Protein AF-A0AAD3HNC0-F1 (afdb_monomer_lite)

Secondary structure (DSSP, 8-state):
-HHHHHH--HHHHHHHHHHHHHHHHTT-S-GGGG-EEEEE-TT-S-TT-S---HHHHHHHHHHHH-GGGPPPTTEEEEEEEB--STT--TTTTEE-HHHHHHTTTSS-B-HHHIIIIIIHHHH--

pLDDT: mean 92.82, std 6.23, range [65.75, 97.62]

Sequence (125 aa):
LRLLFSSRDLSQVKSYLLRQWTKMLSNRVSLQDFVFAKEVRLGTYSSNAATVPPAAMVAAKAMAADPRAEPRYGERVPYVVVYGEPGARLVDVVVSPHVLVESGGGLRLNATYYITKQIIPALDR

Organism: NCBI:txid47775

InterPro domains:
  IPR006134 DNA-directed DNA polymerase, family B, multifunctional domain [PF00136] (10-124)
  IPR030559 DNA polymerase zeta catalytic subunit [PTHR45812] (1-125)
  IPR042087 DNA polymerase family B, thumb domain [G3DSA:1.10.132.60] (1-125)
  IPR043502 DNA/RNA polymerase superfamily [SSF56672] (1-125)

Foldseek 3Di:
DVCCVVPVDVVVVVVVLVVVLVCQVVLVDDVVVFKFWFFDAPPPDDPPPPDDDLQNLQQVVVCVVPVVSRDDHRGTRIKAFWDDDVPDDSSVRIYHPVVQVVCVPVIGGPSVCCVPVPVVVVVVD

Structure (mmCIF, N/CA/C/O backbone):
data_AF-A0AAD3HNC0-F1
#
_entry.id   AF-A0AAD3HNC0-F1
#
loop_
_atom_site.group_PDB
_atom_site.id
_atom_site.type_symbol
_atom_site.label_atom_id
_atom_site.label_alt_id
_atom_site.label_comp_id
_atom_site.label_asym_id
_atom_site.label_entity_id
_atom_site.label_seq_id
_atom_site.pdbx_PDB_ins_code
_atom_site.Cartn_x
_atom_site.Cartn_y
_atom_site.Cartn_z
_atom_site.occupancy
_atom_site.B_iso_or_equiv
_atom_site.auth_seq_id
_atom_site.auth_comp_id
_atom_site.auth_asym_id
_atom_site.auth_atom_id
_atom_site.pdbx_PDB_model_num
ATOM 1 N N . LEU A 1 1 ? -17.386 -0.057 10.833 1.00 87.25 1 LEU A N 1
ATOM 2 C CA . LEU A 1 1 ? -18.719 0.535 11.096 1.00 87.25 1 LEU A CA 1
ATOM 3 C C . LEU A 1 1 ? -19.724 -0.455 11.676 1.00 87.25 1 LEU A C 1
ATOM 5 O O . LEU A 1 1 ? -20.256 -0.152 12.730 1.00 87.25 1 LEU A O 1
ATOM 9 N N . ARG A 1 2 ? -19.945 -1.640 11.075 1.00 94.94 2 ARG A N 1
ATOM 10 C CA . ARG A 1 2 ? -20.915 -2.631 11.597 1.00 94.94 2 ARG A CA 1
ATOM 11 C C . ARG A 1 2 ? -20.784 -2.884 13.103 1.00 94.94 2 ARG A C 1
ATOM 13 O O . ARG A 1 2 ? -21.762 -2.705 13.808 1.00 94.94 2 ARG A O 1
ATOM 20 N N . LEU A 1 3 ? -19.579 -3.222 13.575 1.00 94.38 3 LEU A N 1
ATOM 21 C CA . LEU A 1 3 ? -19.312 -3.496 14.993 1.00 94.38 3 LEU A CA 1
ATOM 22 C C . LEU A 1 3 ? -19.706 -2.314 15.895 1.00 94.38 3 LEU A C 1
ATOM 24 O O . LEU A 1 3 ? -20.434 -2.504 16.859 1.00 94.38 3 LEU A O 1
ATOM 28 N N . LEU A 1 4 ? -19.284 -1.097 15.529 1.00 94.06 4 LEU A N 1
ATOM 29 C CA . LEU A 1 4 ? -19.596 0.128 16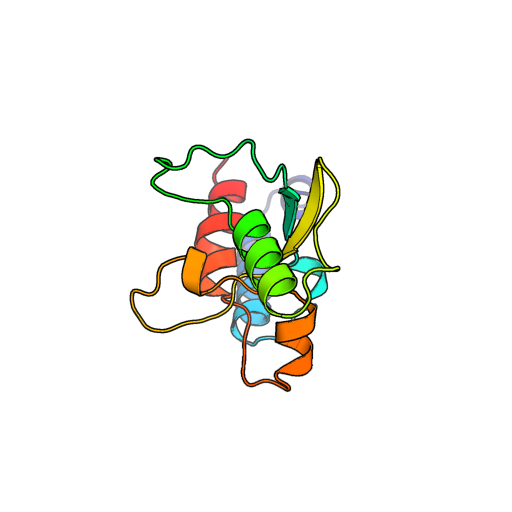.267 1.00 94.06 4 LEU A CA 1
ATOM 30 C C . LEU A 1 4 ? -21.109 0.353 16.372 1.00 94.06 4 LEU A C 1
ATOM 32 O O . LEU A 1 4 ? -21.610 0.595 17.461 1.00 94.06 4 LEU A O 1
ATOM 36 N N . PHE A 1 5 ? -21.846 0.242 15.266 1.00 96.12 5 PHE A N 1
ATOM 37 C CA . PHE A 1 5 ? -23.289 0.496 15.273 1.00 96.12 5 PHE A CA 1
ATOM 38 C C . PHE A 1 5 ? -24.105 -0.633 15.909 1.00 96.12 5 PHE A C 1
ATOM 40 O O . PHE A 1 5 ? -25.164 -0.364 16.471 1.00 96.12 5 PHE A O 1
ATOM 47 N N . SER A 1 6 ? -23.628 -1.881 15.853 1.00 96.94 6 SER A N 1
ATOM 48 C CA . SER A 1 6 ? -24.331 -3.017 16.454 1.00 96.94 6 SER A CA 1
ATOM 49 C C . SER A 1 6 ? -24.110 -3.130 17.961 1.00 96.94 6 SER A C 1
ATOM 51 O O . SER A 1 6 ? -25.065 -3.398 18.680 1.00 96.94 6 SER A O 1
ATOM 53 N N . SER A 1 7 ? -22.874 -2.955 18.446 1.00 95.56 7 SER A N 1
ATOM 54 C CA . SER A 1 7 ? -22.555 -3.123 19.873 1.00 95.56 7 SER A CA 1
ATOM 55 C C . SER A 1 7 ? -22.505 -1.809 20.644 1.00 95.56 7 SER A C 1
ATOM 57 O O . SER A 1 7 ? -22.704 -1.821 21.854 1.00 95.56 7 SER A O 1
ATOM 59 N N . ARG A 1 8 ? -22.224 -0.686 19.965 1.00 94.06 8 ARG A N 1
ATOM 60 C CA . ARG A 1 8 ? -21.914 0.619 20.580 1.00 94.06 8 ARG A CA 1
ATOM 61 C C . ARG A 1 8 ? -20.732 0.566 21.562 1.00 94.06 8 ARG A C 1
ATOM 63 O O . ARG A 1 8 ? -20.557 1.471 22.367 1.00 94.06 8 ARG A O 1
ATOM 70 N N . ASP A 1 9 ? -19.904 -0.476 21.471 1.00 95.12 9 ASP A N 1
ATOM 71 C CA . ASP A 1 9 ? -18.782 -0.734 22.374 1.00 95.12 9 ASP A CA 1
ATOM 72 C C . ASP A 1 9 ? -17.439 -0.503 21.664 1.00 95.12 9 ASP A C 1
ATOM 74 O O . ASP A 1 9 ? -17.008 -1.281 20.802 1.00 95.12 9 ASP A O 1
ATOM 78 N N . LEU A 1 10 ? -16.752 0.570 22.061 1.00 95.06 10 LEU A N 1
ATOM 79 C CA . LEU A 1 10 ? -15.444 0.952 21.525 1.00 95.06 10 LEU A CA 1
ATOM 80 C C . LEU A 1 10 ? -14.325 -0.025 21.909 1.00 95.06 10 LEU A C 1
ATOM 82 O O . LEU A 1 10 ? -13.349 -0.155 21.166 1.00 95.06 10 LEU A O 1
ATOM 86 N N . SER A 1 11 ? -14.462 -0.765 23.011 1.00 96.94 11 SER A N 1
ATOM 87 C CA . SER A 1 11 ? -13.468 -1.758 23.433 1.00 96.94 11 SER A CA 1
ATOM 88 C C . SER A 1 11 ? -13.404 -2.917 22.441 1.00 96.94 11 SER A C 1
ATOM 90 O O . SER A 1 11 ? -12.319 -3.393 22.093 1.00 96.94 11 SER A O 1
ATOM 92 N N . GLN A 1 12 ? -14.553 -3.329 21.901 1.00 96.44 12 GLN A N 1
ATOM 93 C CA . GLN A 1 12 ? -14.609 -4.345 20.850 1.00 96.44 12 GLN A CA 1
ATOM 94 C C . GLN A 1 12 ? -14.005 -3.838 19.536 1.00 96.44 12 GLN A C 1
ATOM 96 O O . GLN A 1 12 ? -13.294 -4.595 18.866 1.00 96.44 12 GLN A O 1
ATOM 101 N N . VAL A 1 13 ? -14.237 -2.566 19.181 1.00 95.81 13 VAL A N 1
ATOM 102 C CA . VAL A 1 13 ? -13.633 -1.940 17.990 1.00 95.81 13 VAL A CA 1
ATOM 103 C C . VAL A 1 13 ? -12.112 -1.937 18.120 1.00 95.81 13 VAL A C 1
ATOM 105 O O . VAL A 1 13 ? -11.421 -2.423 17.223 1.00 95.81 13 VAL A O 1
ATOM 108 N N . LYS A 1 14 ? -11.591 -1.480 19.264 1.00 96.06 14 LYS A N 1
ATOM 109 C CA . LYS A 1 14 ? -10.155 -1.474 19.569 1.00 96.06 14 LYS A CA 1
ATOM 110 C C . LYS A 1 14 ? -9.551 -2.872 19.460 1.00 96.06 14 LYS A C 1
ATOM 112 O O . LYS A 1 14 ? -8.577 -3.066 18.735 1.00 96.06 14 LYS A O 1
ATOM 117 N N . SER A 1 15 ? -10.153 -3.860 20.118 1.00 97.62 15 SER A N 1
ATOM 118 C CA . SER A 1 15 ? -9.696 -5.252 20.066 1.00 97.62 15 SER A CA 1
ATOM 119 C C . SER A 1 15 ? -9.707 -5.820 18.644 1.00 97.62 15 SER A C 1
ATOM 121 O O . SER A 1 15 ? -8.799 -6.562 18.273 1.00 97.62 15 SER A O 1
ATOM 123 N N . TYR A 1 16 ? -10.703 -5.476 17.822 1.00 97.19 16 TYR A N 1
ATOM 124 C CA . TYR A 1 16 ? -10.734 -5.877 16.416 1.00 97.19 16 TYR A CA 1
ATOM 125 C C . TYR A 1 16 ? -9.584 -5.256 15.617 1.00 97.19 16 TYR A C 1
ATOM 127 O O . TYR A 1 16 ? -8.873 -5.987 14.928 1.00 97.19 16 TYR A O 1
ATOM 135 N N . LEU A 1 17 ? -9.374 -3.942 15.735 1.00 96.44 17 LEU A N 1
ATOM 136 C CA . LEU A 1 17 ? -8.311 -3.231 15.021 1.00 96.44 17 LEU A CA 1
ATOM 137 C C . LEU A 1 17 ? -6.930 -3.778 15.376 1.00 96.44 17 LEU A C 1
ATOM 139 O O . LEU A 1 17 ? -6.163 -4.106 14.474 1.00 96.44 17 LEU A O 1
ATOM 143 N N . LEU A 1 18 ? -6.654 -3.978 16.668 1.00 97.00 18 LEU A N 1
ATOM 144 C CA . LEU A 1 18 ? -5.393 -4.561 17.126 1.00 97.00 18 LEU A CA 1
ATOM 145 C C . LEU A 1 18 ? -5.151 -5.940 16.502 1.00 97.00 18 LEU A C 1
ATOM 147 O O . LEU A 1 18 ? -4.073 -6.178 15.965 1.00 97.00 18 LEU A O 1
ATOM 151 N N . ARG A 1 19 ? -6.162 -6.822 16.468 1.00 97.44 19 ARG A N 1
ATOM 152 C CA . ARG A 1 19 ? -6.033 -8.132 15.804 1.00 97.44 19 ARG A CA 1
ATOM 153 C C . ARG A 1 19 ? -5.724 -8.007 14.312 1.00 97.44 19 ARG A C 1
ATOM 155 O O . ARG A 1 19 ? -4.913 -8.783 13.809 1.00 97.44 19 ARG A O 1
ATOM 162 N N . GLN A 1 20 ? -6.361 -7.074 13.600 1.00 96.69 20 GLN A N 1
ATOM 163 C CA . GLN A 1 20 ? -6.081 -6.866 12.174 1.00 96.69 20 GLN A CA 1
ATOM 164 C C . GLN A 1 20 ? -4.666 -6.326 11.959 1.00 96.69 20 GLN A C 1
ATOM 166 O O . GLN A 1 20 ? -3.935 -6.864 11.133 1.00 96.69 20 GLN A O 1
ATOM 171 N N . TRP A 1 21 ? -4.227 -5.350 12.755 1.00 96.81 21 TRP A N 1
ATOM 172 C CA . TRP A 1 21 ? -2.859 -4.835 12.684 1.00 96.81 21 TRP A CA 1
ATOM 173 C C . TRP A 1 21 ? -1.819 -5.912 12.999 1.00 96.81 21 TRP A C 1
ATOM 175 O O . TRP A 1 21 ? -0.834 -6.025 12.276 1.00 96.81 21 TRP A O 1
ATOM 185 N N . THR A 1 22 ? -2.057 -6.782 13.986 1.00 97.50 22 THR A N 1
ATOM 186 C CA . THR A 1 22 ? -1.181 -7.936 14.249 1.00 97.50 22 THR A CA 1
ATOM 187 C C . THR A 1 22 ? -1.103 -8.881 13.046 1.00 97.50 22 THR A C 1
ATOM 189 O O . THR A 1 22 ? -0.019 -9.364 12.716 1.00 97.50 22 THR A O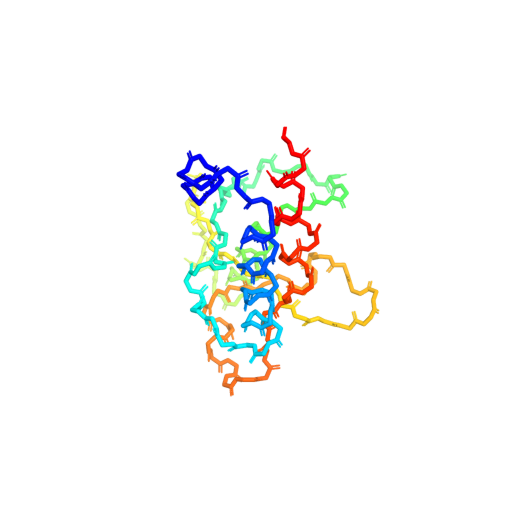 1
ATOM 192 N N . LYS A 1 23 ? -2.217 -9.145 12.348 1.00 96.88 23 LYS A N 1
ATOM 193 C CA . LYS A 1 23 ? -2.204 -9.952 11.112 1.00 96.88 23 LYS A CA 1
ATOM 194 C C . LYS A 1 23 ? -1.387 -9.286 10.007 1.00 96.88 23 LYS A C 1
ATOM 196 O O . LYS A 1 23 ? -0.562 -9.953 9.390 1.00 96.88 23 LYS A O 1
ATOM 201 N N . MET A 1 24 ? -1.567 -7.982 9.808 1.00 96.25 24 MET A N 1
ATOM 202 C CA . MET A 1 24 ? -0.820 -7.205 8.815 1.00 96.25 24 MET A CA 1
ATOM 203 C C . MET A 1 24 ? 0.685 -7.227 9.100 1.00 96.25 24 MET A C 1
ATOM 205 O O . MET A 1 24 ? 1.471 -7.594 8.232 1.00 96.25 24 MET A O 1
ATOM 209 N N . LEU A 1 25 ? 1.087 -6.907 10.333 1.00 95.69 25 LEU A N 1
ATOM 210 C CA . LEU A 1 25 ? 2.493 -6.880 10.755 1.00 95.69 25 LEU A CA 1
ATOM 211 C C . LEU A 1 25 ? 3.150 -8.269 10.689 1.00 95.69 25 LEU A C 1
ATOM 213 O O . LEU A 1 25 ? 4.332 -8.382 10.368 1.00 95.69 25 LEU A O 1
ATOM 217 N N . SER A 1 26 ? 2.379 -9.338 10.923 1.00 95.00 26 SER A N 1
ATOM 218 C CA . SER A 1 26 ? 2.845 -10.726 10.765 1.00 95.00 26 SER A CA 1
ATOM 219 C C . SER A 1 26 ? 2.794 -11.252 9.324 1.00 95.00 26 SER A C 1
ATOM 221 O O . SER A 1 26 ? 3.059 -12.431 9.115 1.00 95.00 26 SER A O 1
ATOM 223 N N . ASN A 1 27 ? 2.484 -10.411 8.326 1.00 91.75 27 ASN A N 1
ATOM 224 C CA . ASN A 1 27 ? 2.348 -10.799 6.915 1.00 91.75 27 ASN A CA 1
ATOM 225 C C . ASN A 1 27 ? 1.328 -11.934 6.675 1.00 91.75 27 ASN A C 1
ATOM 227 O O . ASN A 1 27 ? 1.469 -12.723 5.746 1.00 91.75 27 ASN A O 1
ATOM 231 N N . ARG A 1 28 ? 0.296 -12.033 7.524 1.00 93.19 28 ARG A N 1
ATOM 232 C CA . ARG A 1 28 ? -0.786 -13.031 7.430 1.00 93.19 28 ARG A CA 1
ATOM 233 C C . ARG A 1 28 ? -2.061 -12.401 6.880 1.00 93.19 28 ARG A C 1
ATOM 235 O O . ARG A 1 28 ? -3.109 -12.414 7.530 1.00 93.19 28 ARG A O 1
ATOM 242 N N . VAL A 1 29 ? -1.941 -11.790 5.708 1.00 93.06 29 VAL A N 1
ATOM 243 C CA . VAL A 1 29 ? -3.020 -11.082 5.011 1.00 93.06 29 VAL A CA 1
ATOM 244 C C . VAL A 1 29 ? -2.988 -11.409 3.521 1.00 93.06 29 VAL A C 1
ATOM 246 O O . VAL A 1 29 ? -1.937 -11.761 2.989 1.00 93.06 29 VAL A O 1
ATOM 249 N N . SER A 1 30 ? -4.137 -11.311 2.853 1.00 93.88 30 SER A N 1
ATOM 250 C CA . SER A 1 30 ? -4.209 -11.488 1.402 1.00 93.88 30 SER A CA 1
ATOM 251 C C . SER A 1 30 ? -3.615 -10.271 0.706 1.00 93.88 30 SER A C 1
ATOM 253 O O . SER A 1 30 ? -3.992 -9.148 1.021 1.00 93.88 30 SER A O 1
ATOM 255 N N . LEU A 1 31 ? -2.731 -10.480 -0.271 1.00 93.19 31 LEU A N 1
ATOM 256 C CA . LEU A 1 31 ? -2.173 -9.400 -1.090 1.00 93.19 31 LEU A CA 1
ATOM 257 C C . LEU A 1 31 ? -3.262 -8.581 -1.798 1.00 93.19 31 LEU A C 1
ATOM 259 O O . LEU A 1 31 ? -3.126 -7.368 -1.943 1.00 93.19 31 LEU A O 1
ATOM 263 N N . GLN A 1 32 ? -4.343 -9.235 -2.225 1.00 94.38 32 GLN A N 1
ATOM 264 C CA . GLN A 1 32 ? -5.412 -8.611 -3.010 1.00 94.38 32 GLN A CA 1
ATOM 265 C C . GLN A 1 32 ? -6.047 -7.417 -2.282 1.00 94.38 32 GLN A C 1
ATOM 267 O O . GLN A 1 32 ? -6.386 -6.424 -2.920 1.00 94.38 32 GLN A O 1
ATOM 272 N N . ASP A 1 33 ? -6.105 -7.468 -0.948 1.00 94.38 33 ASP A N 1
ATOM 273 C CA . ASP A 1 33 ? -6.683 -6.410 -0.109 1.00 94.38 33 ASP A CA 1
ATOM 274 C C . ASP A 1 33 ? -5.814 -5.135 -0.056 1.00 94.38 33 ASP A C 1
ATOM 276 O O . ASP A 1 33 ? -6.241 -4.105 0.467 1.00 94.38 33 ASP A O 1
ATOM 280 N N . PHE A 1 34 ? -4.585 -5.192 -0.580 1.00 96.31 34 PHE A N 1
ATOM 281 C CA . PHE A 1 34 ? -3.569 -4.137 -0.476 1.00 96.31 34 PHE A CA 1
ATOM 282 C C . PHE A 1 34 ? -3.208 -3.507 -1.822 1.00 96.31 34 PHE A C 1
ATOM 284 O O . PHE A 1 34 ? -2.385 -2.585 -1.866 1.00 96.31 34 PHE A O 1
ATOM 291 N N . VAL A 1 35 ? -3.811 -3.986 -2.913 1.00 97.56 35 VAL A N 1
ATOM 292 C CA . VAL A 1 35 ? -3.564 -3.478 -4.262 1.00 97.56 35 VAL A CA 1
ATOM 293 C C . VAL A 1 35 ? -4.308 -2.165 -4.461 1.00 97.56 35 VAL A C 1
ATOM 295 O O . VAL A 1 35 ? -5.537 -2.105 -4.481 1.00 97.56 35 VAL A O 1
ATOM 298 N N . PHE A 1 36 ? -3.553 -1.092 -4.665 1.00 97.56 36 PHE A N 1
ATOM 299 C CA . PHE A 1 36 ? -4.102 0.136 -5.217 1.00 97.56 36 PHE A CA 1
ATOM 300 C C . PHE A 1 36 ? -4.234 0.000 -6.725 1.00 97.56 36 PHE A C 1
ATOM 302 O O . PHE A 1 36 ? -3.395 -0.617 -7.364 1.00 97.56 36 PHE A O 1
ATOM 309 N N . ALA A 1 37 ? -5.238 0.651 -7.305 1.00 96.69 37 ALA A N 1
ATOM 310 C CA . ALA A 1 37 ? -5.348 0.814 -8.749 1.00 96.69 37 ALA A CA 1
ATOM 311 C C . ALA A 1 37 ? -5.697 2.272 -9.054 1.00 96.69 37 ALA A C 1
ATOM 313 O O . ALA A 1 37 ? -6.720 2.783 -8.578 1.00 96.69 37 ALA A O 1
ATOM 314 N N . LYS A 1 38 ? -4.848 2.970 -9.809 1.00 95.38 38 LYS A N 1
ATOM 315 C CA . LYS A 1 38 ? -5.030 4.396 -10.125 1.00 95.38 38 LYS A CA 1
ATOM 316 C C . LYS A 1 38 ? -4.893 4.628 -11.619 1.00 95.38 38 LYS A C 1
ATOM 318 O O . LYS A 1 38 ? -4.070 3.987 -12.259 1.00 95.38 38 LYS A O 1
ATOM 323 N N . GLU A 1 39 ? -5.721 5.529 -12.141 1.00 95.31 39 GLU A N 1
ATOM 324 C CA . GLU A 1 39 ? -5.667 5.933 -13.545 1.00 95.31 39 GLU A CA 1
ATOM 325 C C . GLU A 1 39 ? -4.309 6.549 -13.870 1.00 95.31 39 GLU A C 1
ATOM 327 O O . GLU A 1 39 ? -3.816 7.413 -13.136 1.00 95.31 39 GLU A O 1
ATOM 332 N N . VAL A 1 40 ? -3.733 6.120 -14.987 1.00 93.81 40 VAL A N 1
ATOM 333 C CA . VAL A 1 40 ? -2.504 6.675 -15.540 1.00 93.81 40 VAL A CA 1
ATOM 334 C C . VAL A 1 40 ? -2.819 7.370 -16.857 1.00 93.81 40 VAL A C 1
ATOM 336 O O . VAL A 1 40 ? -3.497 6.831 -17.729 1.00 93.81 40 VAL A O 1
ATOM 339 N N . ARG A 1 41 ? -2.338 8.605 -16.994 1.00 91.94 41 ARG A N 1
ATOM 340 C CA . ARG A 1 41 ? -2.494 9.427 -18.199 1.00 91.94 41 ARG A CA 1
ATOM 341 C C . ARG A 1 41 ? -1.116 9.905 -18.637 1.00 91.94 41 ARG A C 1
ATOM 343 O O . ARG A 1 41 ? -0.719 11.037 -18.351 1.00 91.94 41 ARG A O 1
ATOM 350 N N . LEU A 1 42 ? -0.353 9.004 -19.256 1.00 85.12 42 LEU A N 1
ATOM 351 C CA . LEU A 1 42 ? 0.992 9.313 -19.746 1.00 85.12 42 LEU A CA 1
ATOM 352 C C . LEU A 1 42 ? 0.945 10.503 -20.721 1.00 85.12 42 LEU A C 1
ATOM 354 O O . LEU A 1 42 ? -0.057 10.727 -21.397 1.00 85.12 42 LEU A O 1
ATOM 358 N N . GLY A 1 43 ? 1.991 11.332 -20.707 1.00 82.75 43 GLY A N 1
ATOM 359 C CA . GLY A 1 43 ? 2.065 12.567 -21.500 1.00 82.75 43 GLY A CA 1
ATOM 360 C C . GLY A 1 43 ? 1.293 13.771 -20.940 1.00 82.75 43 GLY A C 1
ATOM 361 O O . GLY A 1 43 ? 1.518 14.885 -21.397 1.00 82.75 43 GLY A O 1
ATOM 362 N N . THR A 1 44 ? 0.429 13.594 -19.930 1.00 84.38 44 THR A N 1
ATOM 363 C CA . THR A 1 44 ? -0.301 14.714 -19.289 1.00 84.38 44 THR A CA 1
ATOM 364 C C . THR A 1 44 ? 0.359 15.233 -18.013 1.00 84.38 44 THR A C 1
ATOM 366 O O . THR A 1 44 ? 0.014 16.307 -17.520 1.00 84.38 44 THR A O 1
ATOM 369 N N . TYR A 1 45 ? 1.305 14.476 -17.456 1.00 82.19 45 TYR A N 1
ATOM 370 C CA . TYR A 1 45 ? 2.043 14.888 -16.269 1.00 82.19 45 TYR A CA 1
ATOM 371 C C . TYR A 1 45 ? 3.092 15.932 -16.648 1.00 82.19 45 TYR A C 1
ATOM 373 O O . TYR A 1 45 ? 3.852 15.740 -17.594 1.00 82.19 45 TYR A O 1
ATOM 381 N N . SER A 1 46 ? 3.142 17.031 -15.895 1.00 77.31 46 SER A N 1
ATOM 382 C CA . SER A 1 46 ? 4.150 18.074 -16.097 1.00 77.31 46 SER A CA 1
ATOM 383 C C . SER A 1 46 ? 5.558 17.502 -15.926 1.00 77.31 46 SER A C 1
ATOM 385 O O . SER A 1 46 ? 5.834 16.831 -14.931 1.00 77.31 46 SER A O 1
ATOM 387 N N . SER A 1 47 ? 6.464 17.831 -16.850 1.00 69.06 47 SER A N 1
ATOM 388 C CA . SER A 1 47 ? 7.898 17.525 -16.732 1.00 69.06 47 SER A CA 1
ATOM 389 C C . SER A 1 47 ? 8.532 18.156 -15.489 1.00 69.06 47 SER A C 1
ATOM 391 O O . SER A 1 47 ? 9.540 17.665 -14.992 1.00 69.06 47 SER A O 1
ATOM 393 N N . ASN A 1 48 ? 7.917 19.224 -14.971 1.00 66.62 48 ASN A N 1
ATOM 394 C CA . ASN A 1 48 ? 8.364 19.960 -13.790 1.00 66.62 48 ASN A CA 1
ATOM 395 C C . ASN A 1 48 ? 7.626 19.519 -12.516 1.00 66.62 48 ASN A C 1
ATOM 397 O O . ASN A 1 48 ? 7.781 20.145 -11.467 1.00 66.62 48 ASN A O 1
ATOM 401 N N . ALA A 1 49 ? 6.777 18.486 -12.584 1.00 65.75 49 ALA A N 1
ATOM 402 C CA . ALA A 1 49 ? 6.103 17.979 -11.400 1.00 65.75 49 ALA A CA 1
ATOM 403 C C . ALA A 1 49 ? 7.139 17.374 -10.444 1.00 65.75 49 ALA A C 1
ATOM 405 O O . ALA A 1 49 ? 7.823 16.409 -10.777 1.00 65.75 49 ALA A O 1
ATOM 406 N N . ALA A 1 50 ? 7.199 17.901 -9.220 1.00 67.25 50 ALA A N 1
ATOM 407 C CA . ALA A 1 50 ? 8.082 17.399 -8.167 1.00 67.25 50 ALA A CA 1
ATOM 408 C C . ALA A 1 50 ? 7.808 15.928 -7.794 1.00 67.25 50 ALA A C 1
ATOM 410 O O . ALA A 1 50 ? 8.592 15.306 -7.078 1.00 67.25 50 ALA A O 1
ATOM 411 N N . THR A 1 51 ? 6.673 15.360 -8.215 1.00 72.00 51 THR A N 1
ATOM 412 C CA . THR A 1 51 ? 6.322 13.970 -7.925 1.00 72.00 51 THR A CA 1
ATOM 413 C C . THR A 1 51 ? 5.408 13.401 -9.003 1.00 72.00 51 THR A C 1
ATOM 415 O O . THR A 1 51 ? 4.338 13.939 -9.282 1.00 72.00 51 THR A O 1
ATOM 418 N N . VAL A 1 52 ? 5.822 12.279 -9.588 1.00 83.56 52 VAL A N 1
ATOM 419 C CA . VAL A 1 52 ? 4.998 11.479 -10.500 1.00 83.56 52 VAL A CA 1
ATOM 420 C C . VAL A 1 52 ? 4.118 10.540 -9.663 1.00 83.56 52 VAL A C 1
ATOM 422 O O . VAL A 1 52 ? 4.595 10.005 -8.656 1.00 83.56 52 VAL A O 1
ATOM 425 N N . PRO A 1 53 ? 2.840 10.314 -10.025 1.00 90.25 53 PRO A N 1
ATOM 426 C CA . PRO A 1 53 ? 1.994 9.371 -9.304 1.00 90.25 53 PRO A CA 1
ATOM 427 C C . PRO A 1 53 ? 2.617 7.964 -9.248 1.00 90.25 53 PRO A C 1
ATOM 429 O O . PRO A 1 53 ? 3.153 7.504 -10.258 1.00 90.25 53 PRO A O 1
ATOM 432 N N . PRO A 1 54 ? 2.481 7.221 -8.132 1.00 93.12 54 PRO A N 1
ATOM 433 C CA . PRO A 1 54 ? 3.073 5.886 -7.999 1.00 93.12 54 PRO A CA 1
ATOM 434 C C . PRO A 1 54 ? 2.682 4.913 -9.121 1.00 93.12 54 PRO A C 1
ATOM 436 O O . PRO A 1 54 ? 3.521 4.179 -9.632 1.00 93.12 54 PRO A O 1
ATOM 439 N N . ALA A 1 55 ? 1.423 4.955 -9.562 1.00 94.06 55 ALA A N 1
ATOM 440 C CA . ALA A 1 55 ? 0.934 4.134 -10.668 1.00 94.06 55 ALA A CA 1
ATOM 441 C C . ALA A 1 55 ? 1.634 4.446 -12.003 1.00 94.06 55 ALA A C 1
ATOM 443 O O . ALA A 1 55 ? 1.979 3.531 -12.744 1.00 94.06 55 ALA A O 1
ATOM 444 N N . ALA A 1 56 ? 1.907 5.724 -12.284 1.00 92.88 56 ALA A N 1
ATOM 445 C CA . ALA A 1 56 ? 2.629 6.131 -13.487 1.00 92.88 56 ALA A CA 1
ATOM 446 C C . ALA A 1 56 ? 4.104 5.703 -13.432 1.00 92.88 56 ALA A C 1
ATOM 448 O O . ALA A 1 56 ? 4.677 5.347 -14.455 1.00 92.88 56 ALA A O 1
ATOM 449 N N . MET A 1 57 ? 4.706 5.650 -12.240 1.00 91.94 57 MET A N 1
ATOM 450 C CA . MET A 1 57 ? 6.051 5.095 -12.075 1.00 91.94 57 MET A CA 1
ATOM 451 C C . MET A 1 57 ? 6.105 3.586 -12.288 1.00 91.94 57 MET A C 1
ATOM 453 O O . MET A 1 57 ? 7.044 3.098 -12.910 1.00 91.94 57 MET A O 1
ATOM 457 N N . VAL A 1 58 ? 5.113 2.841 -11.793 1.00 95.44 58 VAL A N 1
ATOM 458 C CA . VAL A 1 58 ? 5.013 1.398 -12.063 1.00 95.44 58 VAL A CA 1
ATOM 459 C C . VAL A 1 58 ? 4.843 1.146 -13.557 1.00 95.44 58 VAL A C 1
ATOM 461 O O . VAL A 1 58 ? 5.539 0.292 -14.098 1.00 95.44 58 VAL A O 1
ATOM 464 N N . ALA A 1 59 ? 4.001 1.931 -14.232 1.00 94.75 59 ALA A N 1
ATOM 465 C CA . ALA A 1 59 ? 3.860 1.873 -15.683 1.00 94.75 59 ALA A CA 1
ATOM 466 C C . ALA A 1 59 ? 5.177 2.180 -16.411 1.00 94.75 59 ALA A C 1
ATOM 468 O O . ALA A 1 59 ? 5.580 1.422 -17.283 1.00 94.75 59 ALA A O 1
ATOM 469 N N . ALA A 1 60 ? 5.892 3.237 -16.014 1.00 92.44 60 ALA A N 1
ATOM 470 C CA . ALA A 1 60 ? 7.178 3.587 -16.615 1.00 92.44 60 ALA A CA 1
ATOM 471 C C . ALA A 1 60 ? 8.230 2.478 -16.429 1.00 92.44 60 ALA A C 1
ATOM 473 O O . ALA A 1 60 ? 8.961 2.163 -17.364 1.00 92.44 60 ALA A O 1
ATOM 474 N N . LYS A 1 61 ? 8.282 1.843 -15.248 1.00 92.75 61 LYS A N 1
ATOM 475 C CA . LYS A 1 61 ? 9.148 0.677 -15.000 1.00 92.75 61 LYS A CA 1
ATOM 476 C C . LYS A 1 61 ? 8.760 -0.513 -15.885 1.00 92.75 61 LYS A C 1
ATOM 478 O O . LYS A 1 61 ? 9.646 -1.173 -16.415 1.00 92.75 61 LYS A O 1
ATOM 483 N N . ALA A 1 62 ? 7.463 -0.772 -16.062 1.00 94.19 62 ALA A N 1
ATOM 484 C CA . ALA A 1 62 ? 6.980 -1.832 -16.945 1.00 94.19 62 ALA A CA 1
ATOM 485 C C . ALA A 1 62 ? 7.357 -1.562 -18.411 1.00 94.19 62 ALA A C 1
ATOM 487 O O . ALA A 1 62 ? 7.914 -2.441 -19.056 1.00 94.19 62 ALA A O 1
ATOM 488 N N . MET A 1 63 ? 7.162 -0.331 -18.895 1.00 95.31 63 MET A N 1
ATOM 489 C CA . MET A 1 63 ? 7.556 0.096 -20.244 1.00 95.31 63 MET A CA 1
ATOM 490 C C . MET A 1 63 ? 9.066 0.025 -20.491 1.00 95.31 63 MET A C 1
ATOM 492 O O . MET A 1 63 ? 9.501 -0.254 -21.604 1.00 95.31 63 MET A O 1
ATOM 496 N N . ALA A 1 64 ? 9.879 0.295 -19.465 1.00 93.81 64 ALA A N 1
ATOM 497 C CA . ALA A 1 64 ? 11.331 0.178 -19.564 1.00 93.81 64 ALA A CA 1
ATOM 498 C C . ALA A 1 64 ? 11.788 -1.283 -19.725 1.00 93.81 64 ALA A C 1
ATOM 500 O O . ALA A 1 64 ? 12.802 -1.532 -20.372 1.00 93.81 64 ALA A O 1
ATOM 501 N N . ALA A 1 65 ? 11.051 -2.235 -19.143 1.00 93.81 65 ALA A N 1
ATOM 502 C CA . ALA A 1 65 ? 11.304 -3.665 -19.307 1.00 93.81 65 ALA A CA 1
ATOM 503 C C . ALA A 1 65 ? 10.730 -4.209 -20.627 1.00 93.81 65 ALA A C 1
ATOM 505 O O . ALA A 1 65 ? 11.381 -5.004 -21.300 1.00 93.81 65 ALA A O 1
ATOM 506 N N . ASP A 1 66 ? 9.531 -3.765 -21.004 1.00 95.69 66 ASP A N 1
ATOM 507 C CA . ASP A 1 66 ? 8.872 -4.083 -22.268 1.00 95.69 66 ASP A CA 1
ATOM 508 C C . ASP A 1 66 ? 8.149 -2.835 -22.805 1.00 95.69 66 ASP A C 1
ATOM 510 O O . ASP A 1 66 ? 7.109 -2.458 -22.259 1.00 95.69 66 ASP A O 1
ATOM 514 N N . PRO A 1 67 ? 8.622 -2.214 -23.903 1.00 94.12 67 PRO A N 1
ATOM 515 C CA . PRO A 1 67 ? 7.966 -1.051 -24.502 1.00 94.12 67 PRO A CA 1
ATOM 516 C C . PRO A 1 67 ? 6.494 -1.276 -24.876 1.00 94.12 67 PRO A C 1
ATOM 518 O O . PRO A 1 67 ? 5.744 -0.313 -25.011 1.00 94.12 67 PRO A O 1
ATOM 521 N N . ARG A 1 68 ? 6.053 -2.531 -25.037 1.00 95.00 68 ARG A N 1
ATOM 522 C CA . ARG A 1 68 ? 4.656 -2.882 -25.343 1.00 95.00 68 ARG A CA 1
ATOM 523 C C . ARG A 1 68 ? 3.745 -2.872 -24.117 1.00 95.00 68 ARG A C 1
ATOM 525 O O . ARG A 1 68 ? 2.532 -2.976 -24.280 1.00 95.00 68 ARG A O 1
ATOM 532 N N . ALA A 1 69 ? 4.303 -2.730 -22.918 1.00 94.25 69 ALA A N 1
ATOM 533 C CA . ALA A 1 69 ? 3.564 -2.618 -21.665 1.00 94.25 69 ALA A CA 1
ATOM 534 C C . ALA A 1 69 ? 3.042 -1.192 -21.396 1.00 94.25 69 ALA A C 1
ATOM 536 O O . ALA A 1 69 ? 2.685 -0.871 -20.261 1.00 94.25 69 ALA A O 1
ATOM 537 N N . GLU A 1 70 ? 3.014 -0.320 -22.410 1.00 94.12 70 GLU A N 1
ATOM 538 C CA . GLU A 1 70 ? 2.433 1.015 -22.288 1.00 94.12 70 GLU A CA 1
ATOM 539 C C . GLU A 1 70 ? 0.939 0.921 -21.919 1.00 94.12 70 GLU A C 1
ATOM 541 O O . GLU A 1 70 ? 0.155 0.317 -22.660 1.00 94.12 70 GLU A O 1
ATOM 546 N N . PRO A 1 71 ? 0.515 1.508 -20.781 1.00 95.31 71 PRO A N 1
ATOM 547 C CA . PRO A 1 71 ? -0.886 1.514 -20.393 1.00 95.31 71 PRO A CA 1
ATOM 548 C C . PRO A 1 71 ? -1.696 2.409 -21.327 1.00 95.31 71 PRO A C 1
ATOM 550 O O . PRO A 1 71 ? -1.247 3.471 -21.767 1.00 95.31 71 PRO A O 1
ATOM 5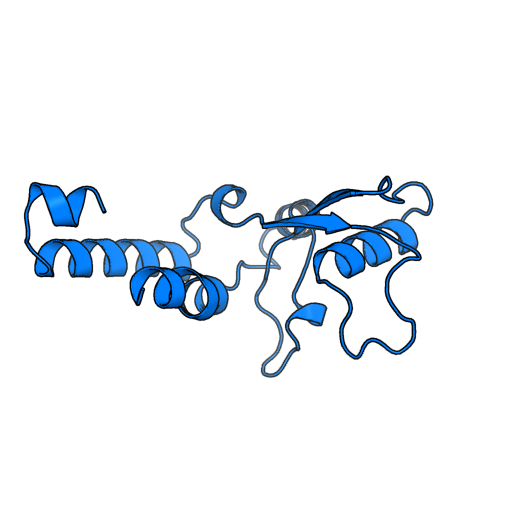53 N N . ARG A 1 72 ? -2.950 2.034 -21.563 1.00 94.62 72 ARG A N 1
ATOM 554 C CA . ARG A 1 72 ? -3.882 2.881 -22.310 1.00 94.62 72 ARG A CA 1
ATOM 555 C C . ARG A 1 72 ? -4.176 4.165 -21.538 1.00 94.62 72 ARG A C 1
ATOM 557 O O . ARG A 1 72 ? -4.087 4.225 -20.311 1.00 94.62 72 ARG A O 1
ATOM 564 N N . TYR A 1 73 ? -4.600 5.200 -22.257 1.00 93.81 73 TYR A N 1
ATOM 565 C CA . TYR A 1 73 ? -5.004 6.455 -21.629 1.00 93.81 73 TYR A CA 1
ATOM 566 C C . TYR A 1 73 ? -6.136 6.230 -20.614 1.00 93.81 73 TYR A C 1
ATOM 568 O O . TYR A 1 73 ? -7.209 5.741 -20.967 1.00 93.81 73 TYR A O 1
ATOM 576 N N . GLY A 1 74 ? -5.899 6.600 -19.352 1.00 92.50 74 GLY A N 1
ATOM 577 C CA . GLY A 1 74 ? -6.859 6.417 -18.262 1.00 92.50 74 GLY A CA 1
ATOM 578 C C . GLY A 1 74 ? -6.918 4.991 -17.709 1.00 92.50 74 GLY A C 1
ATOM 579 O O . GLY A 1 74 ? -7.745 4.713 -16.842 1.00 92.50 74 GLY A O 1
ATOM 580 N N . GLU A 1 75 ? -6.049 4.084 -18.158 1.00 95.88 75 GLU A N 1
ATOM 581 C CA . GLU A 1 75 ? -5.978 2.731 -17.618 1.00 95.88 75 GLU A CA 1
ATOM 582 C C . GLU A 1 75 ? -5.601 2.758 -16.134 1.00 95.88 75 GLU A C 1
ATOM 584 O O . GLU A 1 75 ? -4.731 3.518 -15.696 1.00 95.88 75 GLU A O 1
ATOM 589 N N . ARG A 1 76 ? -6.273 1.923 -15.334 1.00 97.19 76 ARG A N 1
ATOM 590 C CA . ARG A 1 76 ? -5.981 1.799 -13.906 1.00 97.19 76 ARG A CA 1
ATOM 591 C C . ARG A 1 76 ? -4.835 0.821 -13.692 1.00 97.19 76 ARG A C 1
ATOM 593 O O . ARG A 1 76 ? -5.045 -0.386 -13.690 1.00 97.19 76 ARG A O 1
ATOM 600 N N . VAL A 1 77 ? -3.651 1.356 -13.424 1.00 97.19 77 VAL A N 1
ATOM 601 C CA . VAL A 1 77 ? -2.451 0.552 -13.187 1.00 97.19 77 VAL A CA 1
ATOM 602 C C . VAL A 1 77 ? -2.407 0.103 -11.720 1.00 97.19 77 VAL A C 1
ATOM 604 O O . VAL A 1 77 ? -2.496 0.955 -10.820 1.00 97.19 77 VAL A O 1
ATOM 607 N N . PRO A 1 78 ? -2.302 -1.213 -11.453 1.00 97.62 78 PRO A N 1
ATOM 608 C CA . PRO A 1 78 ? -2.241 -1.742 -10.102 1.00 97.62 78 PRO A CA 1
ATOM 609 C C . PRO A 1 78 ? -0.842 -1.599 -9.491 1.00 97.62 78 PRO A C 1
ATOM 611 O O . PRO A 1 78 ? 0.170 -1.820 -10.155 1.00 97.62 78 PRO A O 1
ATOM 614 N N . TYR A 1 79 ? -0.775 -1.283 -8.201 1.00 97.50 79 TYR A N 1
ATOM 615 C CA . TYR A 1 79 ? 0.479 -1.209 -7.457 1.00 97.50 79 TYR A CA 1
ATOM 616 C C . TYR A 1 79 ? 0.296 -1.490 -5.964 1.00 97.50 79 TYR A C 1
ATOM 618 O O . TYR A 1 79 ? -0.795 -1.357 -5.407 1.00 97.50 79 TYR A O 1
ATOM 626 N N . VAL A 1 80 ? 1.397 -1.842 -5.306 1.00 97.62 80 VAL A N 1
ATOM 627 C CA . VAL A 1 80 ? 1.490 -2.048 -3.857 1.00 97.62 80 VAL A CA 1
ATOM 628 C C . VAL A 1 80 ? 2.697 -1.319 -3.283 1.00 97.62 80 VAL A C 1
ATOM 630 O O . VAL A 1 80 ? 3.647 -1.005 -4.000 1.00 97.62 80 VAL A O 1
ATOM 633 N N . VAL A 1 81 ? 2.649 -1.040 -1.981 1.00 97.31 81 VAL A N 1
ATOM 634 C CA . VAL A 1 81 ? 3.741 -0.393 -1.248 1.00 97.31 81 VAL A CA 1
ATOM 635 C C . VAL A 1 81 ? 4.462 -1.436 -0.403 1.00 97.31 81 VAL A C 1
ATOM 637 O O . VAL A 1 81 ? 3.863 -2.067 0.471 1.00 97.31 81 VAL A O 1
ATOM 640 N N . VAL A 1 82 ? 5.753 -1.618 -0.659 1.00 96.94 82 VAL A N 1
ATOM 641 C CA . VAL A 1 82 ? 6.602 -2.592 0.037 1.00 96.94 82 VAL A CA 1
ATOM 642 C C . VAL A 1 82 ? 7.537 -1.907 1.026 1.00 96.94 82 VAL A C 1
ATOM 644 O O . VAL A 1 82 ? 7.659 -0.680 1.056 1.00 96.94 82 VAL A O 1
ATOM 647 N N . TYR A 1 83 ? 8.132 -2.683 1.927 1.00 95.69 83 TYR A N 1
ATOM 648 C CA . TYR A 1 83 ? 9.226 -2.177 2.746 1.00 95.69 83 TYR A CA 1
ATOM 649 C C . TYR A 1 83 ? 10.429 -1.859 1.853 1.00 95.69 83 TYR A C 1
ATOM 651 O O . TYR A 1 83 ? 10.737 -2.608 0.930 1.00 95.69 83 TYR A O 1
ATOM 659 N N . GLY A 1 84 ? 11.096 -0.748 2.147 1.00 93.19 84 GLY A N 1
ATOM 660 C CA . GLY A 1 84 ? 12.378 -0.385 1.557 1.00 93.19 84 GLY A CA 1
ATOM 661 C C . GLY A 1 84 ? 13.341 0.083 2.636 1.00 93.19 84 GLY A C 1
ATOM 662 O O . GLY A 1 84 ? 13.060 -0.050 3.831 1.00 93.19 84 GLY A O 1
ATOM 663 N N . GLU A 1 85 ? 14.465 0.639 2.206 1.00 91.00 85 GLU A N 1
ATOM 664 C CA . GLU A 1 85 ? 15.486 1.151 3.114 1.00 91.00 85 GLU A CA 1
ATOM 665 C C . GLU A 1 85 ? 14.954 2.300 3.992 1.00 91.00 85 GLU A C 1
ATOM 667 O O . GLU A 1 85 ? 14.038 3.032 3.591 1.00 91.00 85 GLU A O 1
ATOM 672 N N . PRO A 1 86 ? 15.505 2.489 5.205 1.00 88.44 86 PRO A N 1
ATOM 673 C CA . PRO A 1 86 ? 15.158 3.628 6.045 1.00 88.44 86 PRO A CA 1
ATOM 674 C C . PRO A 1 86 ? 15.334 4.954 5.290 1.00 88.44 86 PRO A C 1
ATOM 676 O O . PRO A 1 86 ? 16.399 5.239 4.757 1.00 88.44 86 PRO A O 1
ATOM 679 N N . GLY A 1 87 ? 14.280 5.772 5.246 1.00 87.00 87 GLY A N 1
ATOM 680 C CA . GLY A 1 87 ? 14.291 7.052 4.526 1.00 87.00 87 GLY A CA 1
ATOM 681 C C . GLY A 1 87 ? 13.975 6.962 3.029 1.00 87.00 87 GLY A C 1
ATOM 682 O O . GLY A 1 87 ? 13.889 8.004 2.379 1.00 87.00 87 GLY A O 1
ATOM 683 N N . ALA A 1 88 ? 13.738 5.763 2.483 1.00 89.38 88 ALA A N 1
ATOM 684 C CA . ALA A 1 88 ? 13.306 5.606 1.099 1.00 89.38 88 ALA A CA 1
ATOM 685 C C . ALA A 1 88 ? 12.008 6.382 0.833 1.00 89.38 88 ALA A C 1
ATOM 687 O O . ALA A 1 88 ? 11.064 6.380 1.636 1.00 89.38 88 ALA A O 1
ATOM 688 N N . ARG A 1 89 ? 11.943 7.052 -0.319 1.00 88.81 89 ARG A N 1
ATOM 689 C CA . ARG A 1 89 ? 10.745 7.795 -0.709 1.00 88.81 89 ARG A CA 1
ATOM 690 C C . ARG A 1 89 ? 9.661 6.802 -1.111 1.00 88.81 89 ARG A C 1
ATOM 692 O O . ARG A 1 89 ? 9.953 5.731 -1.637 1.00 88.81 89 ARG A O 1
ATOM 699 N N . LEU A 1 90 ? 8.393 7.191 -0.958 1.00 88.19 90 LEU A N 1
ATOM 700 C CA . LEU A 1 90 ? 7.255 6.344 -1.346 1.00 88.19 90 LEU A CA 1
ATOM 701 C C . LEU A 1 90 ? 7.376 5.837 -2.791 1.00 88.19 90 LEU A C 1
ATOM 703 O O . LEU A 1 90 ? 7.095 4.682 -3.072 1.00 88.19 90 LEU A O 1
ATOM 707 N N . VAL A 1 91 ? 7.827 6.712 -3.685 1.00 86.50 91 VAL A N 1
ATOM 708 C CA . VAL A 1 91 ? 8.040 6.431 -5.106 1.00 86.50 91 VAL A CA 1
ATOM 709 C C . VAL A 1 91 ? 9.043 5.303 -5.375 1.00 86.50 91 VAL A C 1
ATOM 711 O O . VAL A 1 91 ? 8.895 4.567 -6.351 1.00 86.50 91 VAL A O 1
ATOM 714 N N . ASP A 1 92 ? 10.027 5.130 -4.495 1.00 88.69 92 ASP A N 1
ATOM 715 C CA . ASP A 1 92 ? 11.083 4.130 -4.651 1.00 88.69 92 ASP A CA 1
ATOM 716 C C . ASP A 1 92 ? 10.611 2.747 -4.165 1.00 88.69 92 ASP A C 1
ATOM 718 O O . ASP A 1 92 ? 11.062 1.722 -4.669 1.00 88.69 92 ASP A O 1
ATOM 722 N N . VAL A 1 93 ? 9.632 2.715 -3.254 1.00 93.94 93 VAL A N 1
ATOM 723 C CA . VAL A 1 93 ? 9.108 1.498 -2.605 1.00 93.94 93 VAL A CA 1
ATOM 724 C C . VAL A 1 93 ? 7.747 1.044 -3.143 1.00 93.94 93 VAL A C 1
ATOM 726 O O . VAL A 1 93 ? 7.016 0.296 -2.489 1.00 93.94 93 VAL A O 1
ATOM 729 N N . VAL A 1 94 ? 7.381 1.509 -4.338 1.00 95.62 94 VAL A N 1
ATOM 730 C CA . VAL A 1 94 ? 6.166 1.087 -5.041 1.00 95.62 94 VAL A CA 1
ATOM 731 C C . VAL A 1 94 ? 6.521 0.114 -6.165 1.00 95.62 94 VAL A C 1
ATOM 733 O O . VAL A 1 94 ? 7.396 0.386 -6.997 1.00 95.62 94 VAL A O 1
ATOM 736 N N . VAL A 1 95 ? 5.805 -1.011 -6.200 1.00 96.50 95 VAL A N 1
ATOM 737 C CA . VAL A 1 95 ? 5.990 -2.101 -7.170 1.00 96.50 95 VAL A CA 1
ATOM 738 C C . VAL A 1 95 ? 4.647 -2.621 -7.688 1.00 96.50 95 VAL A C 1
ATOM 740 O O . VAL A 1 95 ? 3.601 -2.373 -7.082 1.00 96.50 95 VAL A O 1
ATOM 743 N N . SER A 1 96 ? 4.662 -3.351 -8.806 1.00 96.81 96 SER A N 1
ATOM 744 C CA . SER A 1 96 ? 3.474 -4.075 -9.269 1.00 96.81 96 SER A CA 1
ATOM 745 C C . SER A 1 96 ? 3.188 -5.282 -8.355 1.00 96.81 96 SER A C 1
ATOM 747 O O . SER A 1 96 ? 4.115 -5.831 -7.749 1.00 96.81 96 SER A O 1
ATOM 749 N N . PRO A 1 97 ? 1.927 -5.743 -8.248 1.00 96.75 97 PRO A N 1
ATOM 750 C CA . PRO A 1 97 ? 1.608 -6.943 -7.473 1.00 96.75 97 PRO A CA 1
ATOM 751 C C . PRO A 1 97 ? 2.351 -8.193 -7.967 1.00 96.75 97 PRO A C 1
ATOM 753 O O . PRO A 1 97 ? 2.743 -9.022 -7.15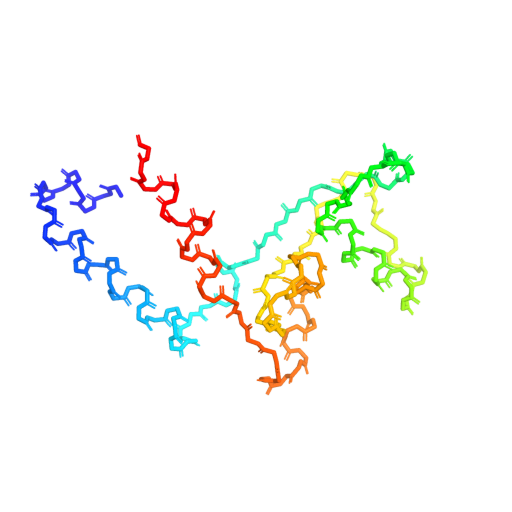1 1.00 96.75 97 PRO A O 1
ATOM 756 N N . HIS A 1 98 ? 2.588 -8.300 -9.281 1.00 95.12 98 HIS A N 1
ATOM 757 C CA . HIS A 1 98 ? 3.337 -9.405 -9.887 1.00 95.12 98 HIS A CA 1
ATOM 758 C C . HIS A 1 98 ? 4.775 -9.474 -9.368 1.00 95.12 98 HIS A C 1
ATOM 760 O O . HIS A 1 98 ? 5.185 -10.523 -8.887 1.00 95.12 98 HIS A O 1
ATOM 766 N N . VAL A 1 99 ? 5.482 -8.338 -9.326 1.00 95.06 99 VAL A N 1
ATOM 767 C CA . VAL A 1 99 ? 6.859 -8.263 -8.802 1.00 95.06 99 VAL A CA 1
ATOM 768 C C . VAL A 1 99 ? 6.937 -8.731 -7.347 1.00 95.06 99 VAL A C 1
ATOM 770 O O . VAL A 1 99 ? 7.876 -9.423 -6.957 1.00 95.06 99 VAL A O 1
ATOM 773 N N . LEU A 1 100 ? 5.944 -8.386 -6.524 1.00 95.12 100 LEU A N 1
ATOM 774 C CA . LEU A 1 100 ? 5.904 -8.844 -5.136 1.00 95.12 100 LEU A CA 1
ATOM 775 C C . LEU A 1 100 ? 5.735 -10.369 -5.041 1.00 95.12 100 LEU A C 1
ATOM 777 O O . LEU A 1 100 ? 6.410 -10.996 -4.227 1.00 95.12 100 LEU A O 1
ATOM 781 N N . VAL A 1 101 ? 4.876 -10.968 -5.869 1.00 94.38 101 VAL A N 1
ATOM 782 C CA . VAL A 1 101 ? 4.666 -12.427 -5.897 1.00 94.38 101 VAL A CA 1
ATOM 783 C C . VAL A 1 101 ? 5.909 -13.154 -6.415 1.00 94.38 101 VAL A C 1
ATOM 785 O O . VAL A 1 101 ? 6.367 -14.109 -5.791 1.00 94.38 101 VAL A O 1
ATOM 788 N N . GLU A 1 102 ? 6.488 -12.671 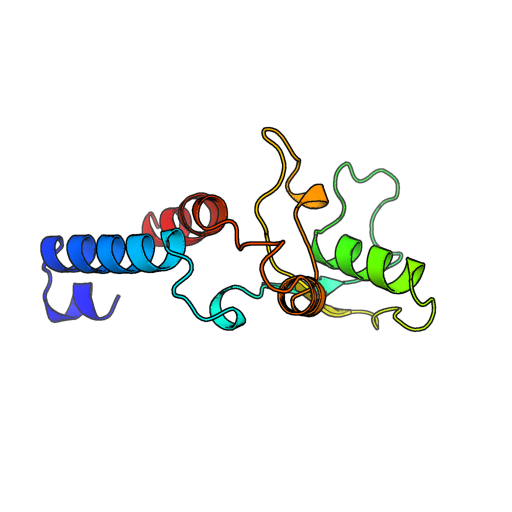-7.511 1.00 95.12 102 GLU A N 1
ATOM 789 C CA . GLU A 1 102 ? 7.683 -13.242 -8.144 1.00 95.12 102 GLU A CA 1
ATOM 790 C C . GLU A 1 102 ? 8.924 -13.160 -7.248 1.00 95.12 102 GLU A C 1
ATOM 792 O O . GLU A 1 102 ? 9.807 -14.007 -7.344 1.00 95.12 102 GLU A O 1
ATOM 797 N N . SER A 1 103 ? 8.972 -12.201 -6.316 1.00 93.00 103 SER A N 1
ATOM 798 C CA . SER A 1 103 ? 10.080 -12.070 -5.360 1.00 93.00 103 SER A CA 1
ATOM 799 C C . SER A 1 103 ? 10.243 -13.260 -4.403 1.00 93.00 103 SER A C 1
ATOM 801 O O . SER A 1 103 ? 11.230 -13.309 -3.668 1.00 93.00 103 SER A O 1
ATOM 803 N N . GLY A 1 104 ? 9.273 -14.182 -4.339 1.00 89.00 104 GLY A N 1
ATOM 804 C CA . GLY A 1 104 ? 9.365 -15.393 -3.517 1.00 89.00 104 GLY A CA 1
ATOM 805 C C . GLY A 1 104 ? 9.531 -15.130 -2.013 1.00 89.00 104 GLY A C 1
ATOM 806 O O . GLY A 1 104 ? 10.018 -15.993 -1.290 1.00 89.00 104 GLY A O 1
ATOM 807 N N . GLY A 1 105 ? 9.154 -13.937 -1.536 1.00 88.44 105 GLY A N 1
ATOM 808 C CA . GLY A 1 105 ? 9.319 -13.508 -0.142 1.00 88.44 105 GLY A CA 1
ATOM 809 C C . GLY A 1 105 ? 10.484 -12.545 0.108 1.00 88.44 105 GLY A C 1
ATOM 810 O O . GLY A 1 105 ? 10.631 -12.071 1.235 1.00 88.44 105 GLY A O 1
ATOM 811 N N . GLY A 1 106 ? 11.271 -12.204 -0.921 1.00 91.62 106 GLY A N 1
ATOM 812 C CA . GLY A 1 106 ? 12.297 -11.158 -0.836 1.00 91.62 106 GLY A CA 1
ATOM 813 C C . GLY A 1 106 ? 11.715 -9.757 -0.616 1.00 91.62 106 GLY A C 1
ATOM 814 O O . GLY A 1 106 ? 12.347 -8.913 0.015 1.00 91.62 106 GLY A O 1
ATOM 815 N N . LEU A 1 107 ? 10.483 -9.519 -1.078 1.00 94.00 107 LEU A N 1
ATOM 816 C CA . LEU A 1 107 ? 9.729 -8.296 -0.816 1.00 94.00 107 LEU A CA 1
ATOM 817 C C . LEU A 1 107 ? 8.555 -8.569 0.129 1.00 94.00 107 LEU A C 1
ATOM 819 O O . LEU A 1 107 ? 7.930 -9.630 0.107 1.00 94.00 107 LEU A O 1
ATOM 823 N N . ARG A 1 108 ? 8.228 -7.578 0.964 1.00 94.62 108 ARG A N 1
ATOM 824 C CA . ARG A 1 108 ? 7.117 -7.646 1.925 1.00 94.62 108 ARG A CA 1
ATOM 825 C C . ARG A 1 108 ? 6.304 -6.361 1.897 1.00 94.62 108 ARG A C 1
ATOM 827 O O . ARG A 1 108 ? 6.873 -5.275 1.795 1.00 94.62 108 ARG A O 1
ATOM 834 N N . LEU A 1 109 ? 4.983 -6.479 2.036 1.00 95.88 109 LEU A N 1
ATOM 835 C CA . LEU A 1 109 ? 4.084 -5.328 2.148 1.00 95.88 109 LEU A CA 1
ATOM 836 C C . LEU A 1 109 ? 4.474 -4.450 3.333 1.00 95.88 109 LEU A C 1
ATOM 838 O O . LEU A 1 109 ? 4.690 -4.956 4.433 1.00 95.88 109 LEU A O 1
ATOM 842 N N . ASN A 1 110 ? 4.481 -3.134 3.133 1.00 96.25 110 ASN A N 1
ATOM 843 C CA . ASN A 1 110 ? 4.769 -2.178 4.193 1.00 96.25 110 ASN A CA 1
ATOM 844 C C . ASN A 1 110 ? 3.555 -1.997 5.109 1.00 96.25 110 ASN A C 1
ATOM 846 O O . ASN A 1 110 ? 2.811 -1.021 4.995 1.00 96.25 110 ASN A O 1
ATOM 850 N N . ALA A 1 111 ? 3.334 -2.943 6.021 1.00 96.44 111 ALA A N 1
ATOM 851 C CA . ALA A 1 111 ? 2.199 -2.912 6.940 1.00 96.44 111 ALA A CA 1
ATOM 852 C C . ALA A 1 111 ? 2.118 -1.580 7.707 1.00 96.44 111 ALA A C 1
ATOM 854 O O . ALA A 1 111 ? 1.033 -1.020 7.856 1.00 96.44 111 ALA A O 1
ATOM 855 N N . THR A 1 112 ? 3.264 -1.025 8.111 1.00 95.44 112 THR A N 1
ATOM 856 C CA . THR A 1 112 ? 3.348 0.272 8.798 1.00 95.44 112 THR A CA 1
ATOM 857 C C . THR A 1 112 ? 2.766 1.404 7.951 1.00 95.44 112 THR A C 1
ATOM 859 O O . THR A 1 112 ? 1.976 2.202 8.460 1.00 95.44 112 THR A O 1
ATOM 862 N N . TYR A 1 113 ? 3.095 1.460 6.657 1.00 95.81 113 TYR A N 1
ATOM 863 C CA . TYR A 1 113 ? 2.534 2.437 5.725 1.00 95.81 113 TYR A CA 1
ATOM 864 C C . TYR A 1 113 ? 1.011 2.306 5.624 1.00 95.81 113 TYR A C 1
ATOM 866 O O . TYR A 1 113 ? 0.304 3.293 5.810 1.00 95.81 113 TYR A O 1
ATOM 874 N N . TYR A 1 114 ? 0.482 1.101 5.391 1.00 97.06 114 TYR A N 1
ATOM 875 C CA . TYR A 1 114 ? -0.967 0.912 5.248 1.00 97.06 114 TYR A CA 1
ATOM 876 C C . TYR A 1 114 ? -1.723 1.250 6.540 1.00 97.06 114 TYR A C 1
ATOM 878 O O . TYR A 1 114 ? -2.751 1.924 6.495 1.00 97.06 114 TYR A O 1
ATOM 886 N N . ILE A 1 115 ? -1.199 0.857 7.704 1.00 96.88 115 ILE A N 1
ATOM 887 C CA . ILE A 1 115 ? -1.816 1.180 8.996 1.00 96.88 115 ILE A CA 1
ATOM 888 C C . ILE A 1 115 ? -1.844 2.697 9.214 1.00 96.88 115 ILE A C 1
ATOM 890 O O . ILE A 1 115 ? -2.906 3.269 9.452 1.00 96.88 115 ILE A O 1
ATOM 894 N N . THR A 1 116 ? -0.691 3.356 9.103 1.00 96.44 116 THR A N 1
ATOM 895 C CA . THR A 1 116 ? -0.536 4.760 9.520 1.00 96.44 116 THR A CA 1
ATOM 896 C C . THR A 1 116 ? -0.993 5.772 8.477 1.00 96.44 116 THR A C 1
ATOM 898 O O . THR A 1 116 ? -1.467 6.842 8.844 1.00 96.44 116 THR A O 1
ATOM 901 N N . LYS A 1 117 ? -0.857 5.465 7.183 1.00 95.44 117 LYS A N 1
ATOM 902 C CA . LYS A 1 117 ? -1.169 6.399 6.089 1.00 95.44 117 LYS A CA 1
ATOM 903 C C . LYS A 1 117 ? -2.519 6.145 5.429 1.00 95.44 117 LYS A C 1
ATOM 905 O O . LYS A 1 117 ? -3.003 7.043 4.752 1.00 95.44 117 LYS A O 1
ATOM 910 N N . GLN A 1 118 ? -3.119 4.965 5.604 1.00 95.06 118 GLN A N 1
ATOM 911 C CA . GLN A 1 118 ? 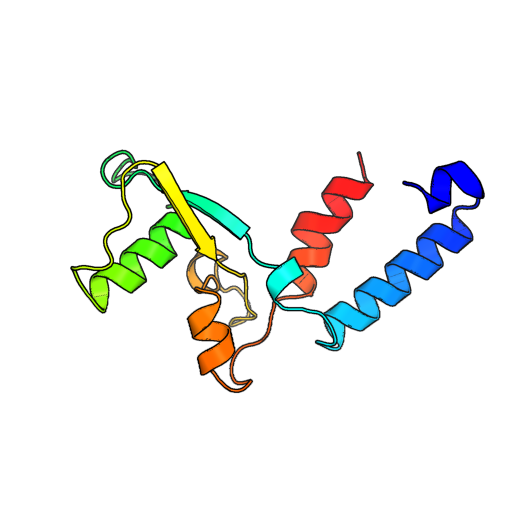-4.388 4.616 4.950 1.00 95.06 118 GLN A CA 1
ATOM 912 C C . GLN A 1 118 ? -5.495 4.332 5.963 1.00 95.06 118 GLN A C 1
ATOM 914 O O . GLN A 1 118 ? -6.554 4.948 5.900 1.00 95.06 118 GLN A O 1
ATOM 919 N N . ILE A 1 119 ? -5.253 3.431 6.921 1.00 95.69 119 ILE A N 1
ATOM 920 C CA . ILE A 1 119 ? -6.298 2.971 7.845 1.00 95.69 119 ILE A CA 1
ATOM 921 C C . ILE A 1 119 ? -6.599 4.021 8.916 1.00 95.69 119 ILE A C 1
ATOM 923 O O . ILE A 1 119 ? -7.750 4.421 9.053 1.00 95.69 119 ILE A O 1
ATOM 927 N N . ILE A 1 120 ? -5.592 4.483 9.664 1.00 96.25 120 ILE A N 1
ATOM 928 C CA . ILE A 1 120 ? -5.801 5.449 10.756 1.00 96.25 120 ILE A CA 1
ATOM 929 C C . ILE A 1 120 ? -6.476 6.740 10.255 1.00 96.25 120 ILE A C 1
ATOM 931 O O . ILE A 1 120 ? -7.514 7.089 10.811 1.00 96.25 120 ILE A O 1
ATOM 935 N N . PRO A 1 121 ? -6.011 7.394 9.169 1.00 97.12 121 PRO A N 1
ATOM 936 C CA . PRO A 1 121 ? -6.652 8.615 8.675 1.00 97.12 121 PRO A CA 1
ATOM 937 C C . PRO A 1 121 ? -8.086 8.423 8.168 1.00 97.12 121 PRO A C 1
ATOM 939 O O . PRO A 1 121 ? -8.819 9.396 8.035 1.00 97.12 121 PRO A O 1
ATOM 942 N N . ALA A 1 122 ? -8.485 7.196 7.820 1.00 94.38 122 ALA A N 1
ATOM 943 C CA . ALA A 1 122 ? -9.861 6.891 7.440 1.00 94.38 122 ALA A CA 1
ATOM 944 C C . ALA A 1 122 ? -10.766 6.648 8.659 1.00 94.38 122 ALA A C 1
ATOM 946 O O . ALA A 1 122 ? -11.970 6.857 8.559 1.00 94.38 122 ALA A O 1
ATOM 947 N N . LEU A 1 123 ? -10.199 6.192 9.780 1.00 92.56 123 LEU A N 1
ATOM 948 C CA . LEU A 1 123 ? -10.919 5.952 11.035 1.00 92.56 123 LEU A CA 1
ATOM 949 C C . LEU A 1 123 ? -11.080 7.211 11.895 1.00 92.56 123 LEU A C 1
ATOM 951 O O . LEU A 1 123 ? -11.978 7.240 12.724 1.00 92.56 123 LEU A O 1
ATOM 955 N N . ASP A 1 124 ? -10.204 8.199 11.718 1.00 92.56 124 ASP A N 1
ATOM 956 C CA . ASP A 1 124 ? -10.200 9.469 12.462 1.00 92.56 124 ASP A CA 1
ATOM 957 C C . ASP A 1 124 ? -11.223 10.500 11.934 1.00 92.56 124 ASP A C 1
ATOM 959 O O . ASP A 1 124 ? -11.354 11.589 12.482 1.00 92.56 124 ASP A O 1
ATOM 963 N N . ARG A 1 125 ? -11.929 10.173 10.846 1.00 86.31 125 ARG A N 1
ATOM 964 C CA . ARG A 1 125 ? -12.972 11.017 10.238 1.00 86.31 125 ARG A CA 1
ATOM 965 C C . ARG A 1 125 ? -14.329 10.769 10.877 1.00 86.31 125 ARG A C 1
ATOM 967 O O . ARG A 1 125 ? -15.079 11.759 10.997 1.00 86.31 125 ARG A O 1
#

Radius of gyration: 17.31 Å; chains: 1; bounding box: 40×35×49 Å